Protein AF-A0AAW3KAL9-F1 (afdb_monomer_lite)

Secondary structure (DSSP, 8-state):
----PPPHHHHHHHHHHHHHHHHHHHHHHHHHHHHHHHSSTTS---HHHHHHHHHHHHHHHHHHHHHHHHHHH--TTHHHHHHHHHHHHHHHHHHHHHS--SS-SS-PPSSHHHHHHHHHHHHHHHHHHHHHHHHHH-HHHHHHHHHHHHTTS---

pLDDT: mean 82.27, std 11.15, range [38.03, 94.31]

Sequence (156 aa):
MSVVTRPFLIWVTIVVSALFALVAAFGFLRIIVQVPLWLGTDSGVSGVRVLAVVVIQVARILFLLAVTYAAFARPRWGRLVCSVFAVLIALAVFYAGIHPDPHPLFAIRPGAEAAGAAIGRLAMCVLFGIYAFKMLLGARVRTYFKTGESARLPRA

Foldseek 3Di:
DPPLPQPVLLVVQLVVLVVVLVVLVVVLVVLVVCVVVCPDPPNPHDPVVSVVVNVVSVVSNVLSVLQNCCSPLLDPCNLVSSLVVLVVVLVVLVVCLVVPDPDDPDDQDPDPRVVVVNVVSVVVSVVSVVSSVCSNDPPSNVVVSVVSVVVPDDDD

Radius of gyration: 20.0 Å; chains: 1; bounding box: 38×53×61 Å

Structure (mmCIF, N/CA/C/O backbone):
data_AF-A0AAW3KAL9-F1
#
_entry.id   AF-A0AAW3KAL9-F1
#
loop_
_atom_site.group_PDB
_atom_site.id
_atom_site.type_symbol
_atom_site.label_atom_id
_atom_site.label_alt_id
_atom_site.label_comp_id
_atom_site.label_asym_id
_atom_site.label_entity_id
_atom_site.label_seq_id
_atom_site.pdbx_PDB_ins_code
_atom_site.Cartn_x
_atom_site.Cartn_y
_atom_site.Cartn_z
_atom_site.occupancy
_atom_site.B_iso_or_equiv
_atom_site.auth_seq_id
_atom_site.auth_comp_id
_atom_site.auth_asym_id
_atom_site.auth_atom_id
_atom_site.pdbx_PDB_model_num
ATOM 1 N N . MET A 1 1 ? -3.304 2.560 33.741 1.00 40.22 1 MET A N 1
ATOM 2 C CA . MET A 1 1 ? -3.111 2.973 32.332 1.00 40.22 1 MET A CA 1
ATOM 3 C C . MET A 1 1 ? -3.509 1.809 31.441 1.00 40.22 1 MET A C 1
ATOM 5 O O . MET A 1 1 ? -2.780 0.829 31.393 1.00 40.22 1 MET A O 1
ATOM 9 N N . SER A 1 2 ? -4.684 1.846 30.807 1.00 38.03 2 SER A N 1
ATOM 10 C CA . SER A 1 2 ? -5.041 0.803 29.844 1.00 38.03 2 SER A CA 1
ATOM 11 C C . SER A 1 2 ? -4.129 0.953 28.629 1.00 38.03 2 SER A C 1
ATOM 13 O O . SER A 1 2 ? -4.140 1.971 27.936 1.00 38.03 2 SER A O 1
ATOM 15 N N . VAL A 1 3 ? -3.281 -0.045 28.394 1.00 47.06 3 VAL A N 1
ATOM 16 C CA . VAL A 1 3 ? -2.545 -0.166 27.138 1.00 47.06 3 VAL A CA 1
ATOM 17 C C . VAL A 1 3 ? -3.611 -0.300 26.059 1.00 47.06 3 VAL A C 1
ATOM 19 O O . VAL A 1 3 ? -4.215 -1.359 25.918 1.00 47.06 3 VAL A O 1
ATOM 22 N N . VAL A 1 4 ? -3.911 0.786 25.342 1.00 57.28 4 VAL A N 1
ATOM 23 C CA . VAL A 1 4 ? -4.801 0.734 24.179 1.00 57.28 4 VAL A CA 1
ATOM 24 C C . VAL A 1 4 ? -4.087 -0.119 23.140 1.00 57.28 4 VAL A C 1
ATOM 26 O O . VAL A 1 4 ? -3.243 0.366 22.381 1.00 57.28 4 VAL A O 1
ATOM 29 N N . THR A 1 5 ? -4.376 -1.416 23.174 1.00 72.44 5 THR A N 1
ATOM 30 C CA . THR A 1 5 ? -3.778 -2.426 22.316 1.00 72.44 5 THR A CA 1
ATOM 31 C C . THR A 1 5 ? -4.084 -2.032 20.879 1.00 72.44 5 THR A C 1
ATOM 33 O O . THR A 1 5 ? -5.241 -1.793 20.520 1.00 72.44 5 THR A O 1
ATOM 36 N N . ARG A 1 6 ? -3.043 -1.883 20.051 1.00 78.75 6 ARG A N 1
ATOM 37 C CA . ARG A 1 6 ? -3.231 -1.542 18.636 1.00 78.75 6 ARG A CA 1
ATOM 38 C C . ARG A 1 6 ? -4.107 -2.631 18.000 1.00 78.75 6 ARG A C 1
ATOM 40 O O . ARG A 1 6 ? -3.771 -3.808 18.145 1.00 78.75 6 ARG A O 1
ATOM 47 N N . PRO A 1 7 ? -5.208 -2.280 17.310 1.00 85.50 7 PRO A N 1
ATOM 48 C CA . PRO A 1 7 ? -6.016 -3.269 16.613 1.00 85.50 7 PRO A CA 1
ATOM 49 C C . PRO A 1 7 ? -5.140 -4.063 15.643 1.0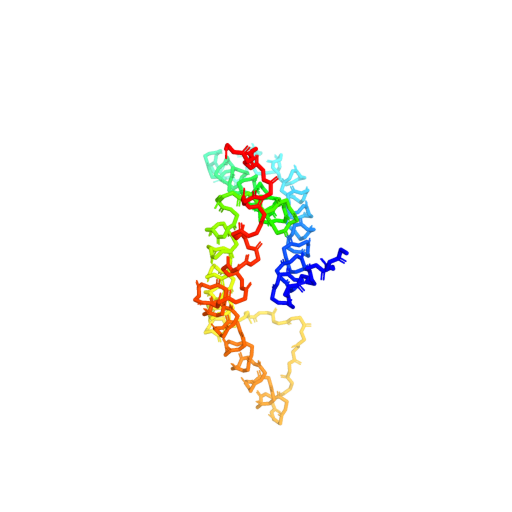0 85.50 7 PRO A C 1
ATOM 51 O O . PRO A 1 7 ? -4.290 -3.479 14.975 1.00 85.50 7 PRO A O 1
ATOM 54 N N . PHE A 1 8 ? -5.383 -5.368 15.518 1.00 87.00 8 PHE A N 1
ATOM 55 C CA . PHE A 1 8 ? -4.638 -6.243 14.604 1.00 87.00 8 PHE A CA 1
ATOM 56 C C . PHE A 1 8 ? -4.544 -5.674 13.173 1.00 87.00 8 PHE A C 1
ATOM 58 O O . PHE A 1 8 ? -3.479 -5.679 12.570 1.00 87.00 8 PHE A O 1
ATOM 65 N N . LEU A 1 9 ? -5.625 -5.068 12.673 1.00 87.19 9 LEU A N 1
ATOM 66 C CA . LEU A 1 9 ? -5.668 -4.371 11.378 1.00 87.19 9 LEU A CA 1
ATOM 67 C C . LEU A 1 9 ? -4.602 -3.275 11.222 1.00 87.19 9 LEU A C 1
ATOM 69 O O . LEU A 1 9 ? -4.040 -3.115 10.141 1.00 87.19 9 LEU A O 1
ATOM 73 N N . ILE A 1 10 ? -4.304 -2.529 12.286 1.00 88.62 10 ILE A N 1
ATOM 74 C CA . ILE A 1 10 ? -3.267 -1.490 12.265 1.00 88.62 10 ILE A CA 1
ATOM 75 C C . ILE A 1 10 ? -1.883 -2.128 12.167 1.00 88.62 10 ILE A C 1
ATOM 77 O O . ILE A 1 10 ? -1.060 -1.655 11.393 1.00 88.62 10 ILE A O 1
ATOM 81 N N . TRP A 1 11 ? -1.643 -3.232 12.880 1.00 88.75 11 TRP A N 1
ATOM 82 C CA . TRP A 1 11 ? -0.398 -3.993 12.749 1.00 88.75 11 TRP A CA 1
ATOM 83 C C . TRP A 1 11 ? -0.197 -4.532 11.336 1.00 88.75 11 TRP A C 1
ATOM 85 O O . TRP A 1 11 ? 0.871 -4.333 10.768 1.00 88.75 11 TRP A O 1
ATOM 95 N N . VAL A 1 12 ? -1.236 -5.126 10.742 1.00 89.19 12 VAL A N 1
ATOM 96 C CA . VAL A 1 12 ? -1.201 -5.566 9.338 1.00 89.19 12 VAL A CA 1
ATOM 97 C C . VAL A 1 12 ? -0.852 -4.392 8.424 1.00 89.19 12 VAL A C 1
ATOM 99 O O . VAL A 1 12 ? 0.026 -4.512 7.578 1.00 89.19 12 VAL A O 1
ATOM 102 N N . THR A 1 13 ? -1.475 -3.231 8.641 1.00 91.38 13 THR A N 1
ATOM 103 C CA . THR A 1 13 ? -1.218 -2.026 7.839 1.00 91.38 13 THR A CA 1
ATOM 104 C C . THR A 1 13 ? 0.242 -1.585 7.941 1.00 91.38 13 THR A C 1
ATOM 106 O O . THR A 1 13 ? 0.844 -1.305 6.915 1.00 91.38 13 THR A O 1
ATOM 109 N N . ILE A 1 14 ? 0.818 -1.574 9.150 1.00 89.00 14 ILE A N 1
ATOM 110 C CA . ILE A 1 14 ? 2.221 -1.204 9.398 1.00 89.00 14 ILE A CA 1
ATOM 111 C C . ILE A 1 14 ? 3.179 -2.171 8.703 1.00 89.00 14 ILE A C 1
ATOM 113 O O . ILE A 1 14 ? 4.113 -1.736 8.037 1.00 89.00 14 ILE A O 1
ATOM 117 N N . VAL A 1 15 ? 2.969 -3.479 8.865 1.00 90.81 15 VAL A N 1
ATOM 118 C CA . VAL A 1 15 ? 3.860 -4.490 8.281 1.00 90.81 15 VAL A CA 1
ATOM 119 C C . VAL A 1 15 ? 3.818 -4.404 6.759 1.00 90.81 15 VAL A C 1
ATOM 121 O O . VAL A 1 15 ? 4.861 -4.335 6.112 1.00 90.81 15 VAL A O 1
ATOM 124 N N . VAL A 1 16 ? 2.620 -4.341 6.178 1.00 90.56 16 VAL A N 1
ATOM 125 C CA . VAL A 1 16 ? 2.458 -4.289 4.724 1.00 90.56 16 VAL A CA 1
ATOM 126 C C . VAL A 1 16 ? 2.969 -2.962 4.152 1.00 90.56 16 VAL A C 1
ATOM 128 O O . VAL A 1 16 ? 3.647 -2.971 3.126 1.00 90.56 16 VAL A O 1
ATOM 131 N N . SER A 1 17 ? 2.726 -1.825 4.818 1.00 90.56 17 SER A N 1
ATOM 132 C CA . SER A 1 17 ? 3.260 -0.532 4.372 1.00 90.56 17 SER A CA 1
ATOM 133 C C . SER A 1 17 ? 4.785 -0.478 4.460 1.00 90.56 17 SER A C 1
ATOM 135 O O . SER A 1 17 ? 5.414 0.050 3.547 1.00 90.56 17 SER A O 1
ATOM 137 N N . ALA A 1 18 ? 5.388 -1.062 5.500 1.00 87.38 18 ALA A N 1
ATOM 138 C CA . ALA A 1 18 ? 6.839 -1.139 5.653 1.00 87.38 18 ALA A CA 1
ATOM 139 C C . ALA A 1 18 ? 7.486 -2.008 4.566 1.00 87.38 18 ALA A C 1
ATOM 141 O O . ALA A 1 18 ? 8.456 -1.584 3.937 1.00 87.38 18 ALA A O 1
ATOM 142 N N . LEU A 1 19 ? 6.919 -3.186 4.282 1.00 90.56 19 LEU A N 1
ATOM 143 C CA . LEU A 1 19 ? 7.390 -4.045 3.191 1.00 90.56 19 LEU A CA 1
ATOM 144 C C . LEU A 1 19 ? 7.289 -3.330 1.839 1.00 90.56 19 LEU A C 1
ATOM 146 O O . LEU A 1 19 ? 8.234 -3.345 1.054 1.00 90.56 19 LEU A O 1
ATOM 150 N N . PHE A 1 20 ? 6.180 -2.638 1.577 1.00 90.19 20 PHE A N 1
ATOM 151 C CA . PHE A 1 20 ? 6.028 -1.855 0.352 1.00 90.19 20 PHE A CA 1
ATOM 152 C C . PHE A 1 20 ? 6.973 -0.658 0.282 1.00 90.19 20 PHE A C 1
ATOM 154 O O . PHE A 1 20 ? 7.426 -0.327 -0.812 1.00 90.19 20 PHE A O 1
ATOM 161 N N . ALA A 1 21 ? 7.298 -0.023 1.410 1.00 86.38 21 ALA A N 1
ATOM 162 C CA . ALA A 1 21 ? 8.276 1.059 1.451 1.00 86.38 21 ALA A CA 1
ATOM 163 C C . ALA A 1 21 ? 9.678 0.550 1.094 1.00 86.38 21 ALA A C 1
ATOM 165 O O . ALA A 1 21 ? 10.363 1.187 0.298 1.00 86.38 21 ALA A O 1
ATOM 166 N N . LEU A 1 22 ? 10.069 -0.627 1.598 1.00 89.38 22 LEU A N 1
ATOM 167 C CA . LEU A 1 22 ? 11.327 -1.281 1.225 1.00 89.38 22 LEU A CA 1
ATOM 168 C C . LEU A 1 22 ? 11.372 -1.583 -0.276 1.00 89.38 22 LEU A C 1
ATOM 170 O O . LEU A 1 22 ? 12.319 -1.193 -0.956 1.00 89.38 22 LEU A O 1
ATOM 174 N N . VAL A 1 23 ? 10.322 -2.207 -0.818 1.00 89.62 23 VAL A N 1
ATOM 175 C CA . VAL A 1 23 ? 10.226 -2.493 -2.260 1.00 89.62 23 VAL A CA 1
ATOM 176 C C . VAL A 1 23 ? 10.293 -1.206 -3.089 1.00 89.62 23 VAL A C 1
ATOM 178 O O . VAL A 1 23 ? 10.988 -1.159 -4.103 1.00 89.62 23 VAL A O 1
ATOM 181 N N . ALA A 1 24 ? 9.611 -0.142 -2.658 1.00 87.06 24 ALA A N 1
ATOM 182 C CA . ALA A 1 24 ? 9.647 1.150 -3.335 1.00 87.06 24 ALA A CA 1
ATOM 183 C C . ALA A 1 24 ? 11.043 1.794 -3.288 1.00 87.06 24 ALA A C 1
ATOM 185 O O . ALA A 1 24 ? 11.478 2.343 -4.297 1.00 87.06 24 ALA A O 1
ATOM 186 N N . ALA A 1 25 ? 11.767 1.677 -2.171 1.00 85.81 25 ALA A N 1
ATOM 187 C CA . ALA A 1 25 ? 13.134 2.179 -2.038 1.00 85.81 25 ALA A CA 1
ATOM 188 C C . ALA A 1 25 ? 14.102 1.465 -2.996 1.00 85.81 25 ALA A C 1
ATOM 190 O O . ALA A 1 25 ? 14.852 2.126 -3.714 1.00 85.81 25 ALA A O 1
ATOM 191 N N . PHE A 1 26 ? 14.033 0.132 -3.090 1.00 88.69 26 PHE A N 1
ATOM 192 C CA . PHE A 1 26 ? 14.825 -0.623 -4.070 1.00 88.69 26 PHE A CA 1
ATOM 193 C C . PHE A 1 26 ? 14.451 -0.270 -5.514 1.00 88.69 26 PHE A C 1
ATOM 195 O O . PHE A 1 26 ? 15.328 -0.090 -6.359 1.00 88.69 26 PHE A O 1
ATOM 202 N N . GLY A 1 27 ? 13.154 -0.121 -5.801 1.00 85.00 27 GLY A N 1
ATOM 203 C CA . GLY A 1 27 ? 12.679 0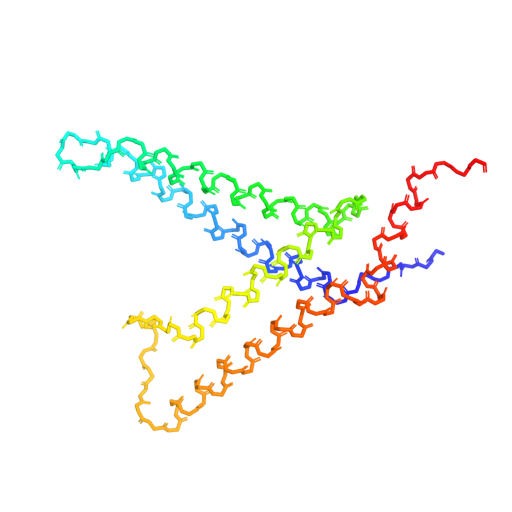.321 -7.111 1.00 85.00 27 GLY A CA 1
ATOM 204 C C . GLY A 1 27 ? 13.191 1.714 -7.483 1.00 85.00 27 GLY A C 1
ATOM 205 O O . GLY A 1 27 ? 13.586 1.940 -8.624 1.00 85.00 27 GLY A O 1
ATOM 206 N N . PHE A 1 28 ? 13.240 2.634 -6.521 1.00 86.38 28 PHE A N 1
ATOM 207 C CA . PHE A 1 28 ? 13.780 3.977 -6.715 1.00 86.38 28 PHE A CA 1
ATOM 208 C C . PHE A 1 28 ? 15.290 3.963 -6.970 1.00 86.38 28 PHE A C 1
ATOM 210 O O . PHE A 1 28 ? 15.754 4.622 -7.897 1.00 86.38 28 PHE A O 1
ATOM 217 N N . LEU A 1 29 ? 16.046 3.150 -6.228 1.00 88.19 29 LEU A N 1
ATOM 218 C CA . LEU A 1 29 ? 17.485 2.985 -6.443 1.00 88.19 29 LEU A CA 1
ATOM 219 C C . LEU A 1 29 ? 17.783 2.438 -7.847 1.00 88.19 29 LEU A C 1
ATOM 221 O O . LEU A 1 29 ? 18.663 2.950 -8.535 1.00 88.19 29 LEU A O 1
ATOM 225 N N . ARG A 1 30 ? 16.990 1.469 -8.323 1.00 86.12 30 ARG A N 1
ATOM 226 C CA . ARG A 1 30 ? 17.089 0.965 -9.701 1.00 86.12 30 ARG A CA 1
ATOM 227 C C . ARG A 1 30 ? 16.820 2.058 -10.736 1.00 86.12 30 ARG A C 1
ATOM 229 O O . ARG A 1 30 ? 17.530 2.122 -11.734 1.00 86.12 30 ARG A O 1
ATOM 236 N N . ILE A 1 31 ? 15.829 2.919 -10.500 1.00 85.44 31 ILE A N 1
ATOM 237 C CA . ILE A 1 31 ? 15.525 4.041 -11.398 1.00 85.44 31 ILE A CA 1
ATOM 238 C C . ILE A 1 31 ? 16.692 5.023 -11.438 1.00 85.44 31 ILE A C 1
ATOM 240 O O . ILE A 1 31 ? 17.110 5.377 -12.530 1.00 85.44 31 ILE A O 1
ATOM 244 N N . ILE A 1 32 ? 17.270 5.403 -10.294 1.00 85.00 32 ILE A N 1
ATOM 245 C CA . ILE A 1 32 ? 18.436 6.304 -10.252 1.00 85.00 32 ILE A CA 1
ATOM 246 C C . ILE A 1 32 ? 19.574 5.776 -11.132 1.00 85.00 32 ILE A C 1
ATOM 248 O O . ILE A 1 32 ? 20.146 6.532 -11.911 1.00 85.00 32 ILE A O 1
ATOM 252 N N . VAL A 1 33 ? 19.867 4.476 -11.048 1.00 86.62 33 VAL A N 1
ATOM 253 C CA . VAL A 1 33 ? 20.923 3.841 -11.853 1.00 86.62 33 VAL A CA 1
ATOM 254 C C . VAL A 1 33 ? 20.576 3.824 -13.350 1.00 86.62 33 VAL A C 1
ATOM 256 O O . VAL A 1 33 ? 21.469 3.900 -14.188 1.00 86.62 33 VAL A O 1
ATOM 259 N N . GLN A 1 34 ? 19.291 3.744 -13.706 1.00 83.12 34 GLN A N 1
ATOM 260 C CA . GLN A 1 34 ? 18.828 3.646 -15.096 1.00 83.12 34 GLN A CA 1
ATOM 261 C C . GLN A 1 34 ? 18.536 4.998 -15.767 1.00 83.12 34 GLN A C 1
ATOM 263 O O . GLN A 1 34 ? 18.569 5.080 -16.992 1.00 83.12 34 GLN A O 1
ATOM 268 N N . VAL A 1 35 ? 18.289 6.062 -15.000 1.00 83.06 35 VAL A N 1
ATOM 269 C CA . VAL A 1 35 ? 17.985 7.408 -15.519 1.00 83.06 35 VAL A CA 1
ATOM 270 C C . VAL A 1 35 ? 19.055 7.931 -16.492 1.00 83.06 35 VAL A C 1
ATOM 272 O O . VAL A 1 35 ? 18.663 8.412 -17.554 1.00 83.06 35 VAL A O 1
ATOM 275 N N . PRO A 1 36 ? 20.374 7.805 -16.229 1.00 79.62 36 PRO A N 1
ATOM 276 C CA . PRO A 1 36 ? 21.401 8.236 -17.181 1.00 79.62 36 PRO A CA 1
ATOM 277 C C . PRO A 1 36 ? 21.319 7.504 -18.526 1.00 79.62 36 PRO A C 1
ATOM 279 O O . PRO A 1 36 ? 21.517 8.113 -19.571 1.00 79.62 36 PRO A O 1
ATOM 282 N N . LEU A 1 37 ? 20.968 6.214 -18.508 1.00 80.00 37 LEU A N 1
ATOM 283 C CA . LEU A 1 37 ? 20.812 5.400 -19.717 1.00 80.00 37 LEU A CA 1
ATOM 284 C C . LEU A 1 37 ? 19.565 5.808 -20.517 1.00 80.00 37 LEU A C 1
ATOM 286 O O . LEU A 1 37 ? 19.579 5.763 -21.742 1.00 80.00 37 LEU A O 1
ATOM 290 N N . TRP A 1 38 ? 18.493 6.233 -19.841 1.00 77.69 38 TRP A N 1
ATOM 291 C CA . TRP A 1 38 ? 17.255 6.711 -20.476 1.00 77.69 38 TRP A CA 1
ATOM 292 C C . TRP A 1 38 ? 17.310 8.163 -20.948 1.00 77.69 38 TRP A C 1
ATOM 294 O O . TRP A 1 38 ? 16.452 8.581 -21.713 1.00 77.69 38 TRP A O 1
ATOM 304 N N . LEU A 1 39 ? 18.272 8.944 -20.462 1.00 79.12 39 LEU A N 1
ATOM 305 C CA . LEU A 1 39 ? 18.539 10.303 -20.939 1.00 79.12 39 LEU A CA 1
ATOM 306 C C . LEU A 1 39 ? 19.647 10.332 -22.000 1.00 79.12 39 LEU A C 1
ATOM 308 O O . LEU A 1 39 ? 19.938 11.394 -22.547 1.00 79.12 39 LEU A O 1
ATOM 312 N N . GLY A 1 40 ? 20.253 9.178 -22.300 1.00 78.25 40 GLY A N 1
ATOM 313 C CA . GLY A 1 40 ? 21.195 9.025 -23.401 1.00 78.25 40 GLY A CA 1
ATOM 314 C C . GLY A 1 40 ? 20.535 9.337 -24.744 1.00 78.25 40 GLY A C 1
ATOM 315 O O . GLY A 1 40 ? 19.353 9.041 -24.953 1.00 78.25 40 GLY A O 1
ATOM 316 N N . THR A 1 41 ? 21.314 9.910 -25.659 1.00 70.00 41 THR A N 1
ATOM 317 C CA . THR A 1 41 ? 20.873 10.367 -26.989 1.00 70.00 41 THR A CA 1
ATOM 318 C C . THR A 1 41 ? 20.239 9.266 -27.843 1.00 70.00 41 THR A C 1
ATOM 320 O O . THR A 1 41 ? 19.390 9.567 -28.676 1.00 70.00 41 THR A O 1
ATOM 323 N N . ASP A 1 42 ? 20.568 7.999 -27.576 1.00 72.50 42 ASP A N 1
ATOM 324 C CA . ASP A 1 42 ? 20.121 6.842 -28.367 1.00 72.50 42 ASP A CA 1
ATOM 325 C C . ASP A 1 42 ? 18.876 6.140 -27.794 1.00 72.50 42 ASP A C 1
ATOM 327 O O . ASP A 1 42 ? 18.371 5.175 -28.363 1.00 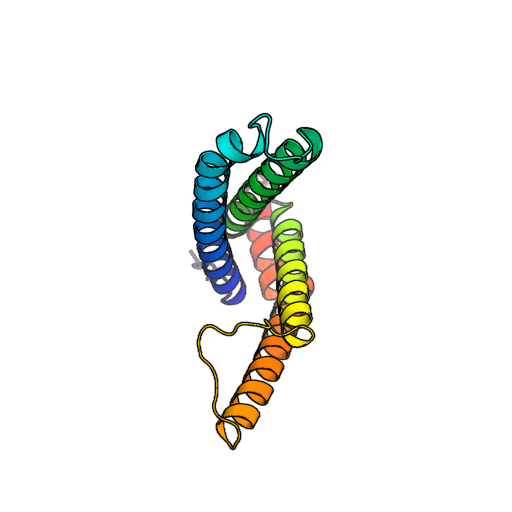72.50 42 ASP A O 1
ATOM 331 N N . SER A 1 43 ? 18.367 6.592 -26.646 1.00 70.31 43 SER A N 1
ATOM 332 C CA . SER A 1 43 ? 17.334 5.869 -25.892 1.00 70.31 43 SER A CA 1
ATOM 333 C C . SER A 1 43 ? 15.912 6.025 -26.450 1.00 70.31 43 SER A C 1
ATOM 335 O O . SER A 1 43 ? 15.042 5.206 -26.150 1.00 70.31 43 SER A O 1
ATOM 337 N N . GLY A 1 44 ? 15.638 7.086 -27.219 1.00 74.44 44 GLY A N 1
ATOM 338 C CA . GLY A 1 44 ? 14.295 7.408 -27.723 1.00 74.44 44 GLY A CA 1
ATOM 339 C C . GLY A 1 44 ? 13.249 7.700 -26.632 1.00 74.44 44 GLY A C 1
ATOM 340 O O . GLY A 1 44 ? 12.063 7.850 -26.935 1.00 74.44 44 GLY A O 1
ATOM 341 N N . VAL A 1 45 ? 13.649 7.779 -25.356 1.00 78.88 45 VAL A N 1
ATOM 342 C CA . VAL A 1 45 ? 12.745 8.030 -24.228 1.00 78.88 45 VAL A CA 1
ATOM 343 C C . VAL A 1 45 ? 12.632 9.532 -23.994 1.00 78.88 45 VAL A C 1
ATOM 345 O O . VAL A 1 45 ? 13.625 10.229 -23.808 1.00 78.88 45 VAL A O 1
ATOM 348 N N . SER A 1 46 ? 11.404 10.057 -23.964 1.00 83.25 46 SER A N 1
ATOM 349 C CA . SER A 1 46 ? 11.204 11.479 -23.683 1.00 83.25 46 SER A CA 1
ATOM 350 C C . SER A 1 46 ? 11.585 11.817 -22.236 1.00 83.25 46 SER A C 1
ATOM 352 O O . SER A 1 46 ? 11.174 11.135 -21.292 1.00 83.25 46 SER A O 1
ATOM 354 N N . GLY A 1 47 ? 12.306 12.924 -22.037 1.00 82.12 47 GLY A N 1
ATOM 355 C CA . GLY A 1 47 ? 12.662 13.407 -20.695 1.00 82.12 47 GLY A CA 1
ATOM 356 C C . GLY A 1 47 ? 11.441 13.641 -19.792 1.00 82.12 47 GLY A C 1
ATOM 357 O O . GLY A 1 47 ? 11.501 13.403 -18.588 1.00 82.12 47 GLY A O 1
ATOM 358 N N . VAL A 1 48 ? 10.289 13.996 -20.377 1.00 85.00 48 VAL A N 1
ATOM 359 C CA . VAL A 1 48 ? 9.004 14.128 -19.666 1.00 85.00 48 VAL A CA 1
ATOM 360 C C . VAL A 1 48 ? 8.552 12.796 -19.058 1.00 85.00 48 VAL A C 1
ATOM 362 O O . VAL A 1 48 ? 8.072 12.765 -17.926 1.00 85.00 48 VAL A O 1
ATOM 365 N N . ARG A 1 49 ? 8.741 11.677 -19.770 1.00 85.94 49 ARG A N 1
ATOM 366 C CA . ARG A 1 49 ? 8.406 10.339 -19.264 1.00 85.94 49 ARG A CA 1
ATOM 367 C C . ARG A 1 49 ? 9.320 9.941 -18.110 1.00 85.94 49 ARG A C 1
ATOM 369 O O . ARG A 1 49 ? 8.834 9.397 -17.121 1.00 85.94 49 ARG A O 1
ATOM 376 N N . VAL A 1 50 ? 10.615 10.242 -18.212 1.00 85.00 50 VAL A N 1
ATOM 377 C CA . VAL A 1 50 ? 11.584 9.997 -17.132 1.00 85.00 50 VAL A CA 1
ATOM 378 C C . VAL A 1 50 ? 11.201 10.796 -15.884 1.00 85.00 50 VAL A C 1
ATOM 380 O O . VAL A 1 50 ? 11.095 10.222 -14.800 1.00 85.00 50 VAL A O 1
ATOM 383 N N . LEU A 1 51 ? 10.897 12.089 -16.041 1.00 86.75 51 LEU A N 1
ATOM 384 C CA . LEU A 1 51 ? 10.439 12.944 -14.946 1.00 86.75 51 LEU A CA 1
ATOM 385 C C . LEU A 1 51 ? 9.162 12.398 -14.295 1.00 86.75 51 LEU A C 1
ATOM 387 O O . LEU A 1 51 ? 9.098 12.292 -13.072 1.00 86.75 51 LEU A O 1
ATOM 391 N N . ALA A 1 52 ? 8.170 11.998 -15.095 1.00 87.88 52 ALA A N 1
ATOM 392 C CA . ALA A 1 52 ? 6.925 11.432 -14.585 1.00 87.88 52 ALA A CA 1
ATOM 393 C C . ALA A 1 52 ? 7.168 10.164 -13.750 1.00 87.88 52 ALA A C 1
ATOM 395 O O . ALA A 1 52 ? 6.617 10.037 -12.657 1.00 87.88 52 ALA A O 1
ATOM 396 N N . VAL A 1 53 ? 8.032 9.252 -14.212 1.00 87.31 53 VAL A N 1
ATOM 397 C CA . VAL A 1 53 ? 8.389 8.032 -13.465 1.00 87.31 53 VAL A CA 1
ATOM 398 C C . VAL A 1 53 ? 9.034 8.375 -12.121 1.00 87.31 53 VAL A C 1
ATOM 400 O O . VAL A 1 53 ? 8.653 7.806 -11.097 1.00 87.31 53 VAL A O 1
ATOM 403 N N . VAL A 1 54 ? 9.975 9.322 -12.102 1.00 87.94 54 VAL A N 1
ATOM 404 C CA . VAL A 1 54 ? 10.650 9.755 -10.869 1.00 87.94 54 VAL A CA 1
ATOM 405 C C . VAL A 1 54 ? 9.651 10.379 -9.893 1.00 87.94 54 VAL A C 1
ATOM 407 O O . VAL A 1 54 ? 9.600 9.975 -8.732 1.0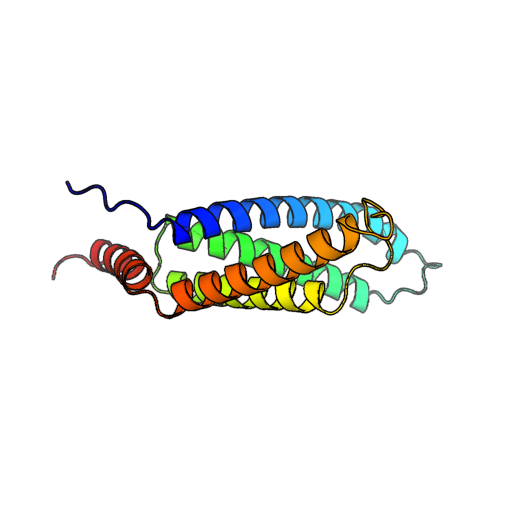0 87.94 54 VAL A O 1
ATOM 410 N N . VAL A 1 55 ? 8.811 11.306 -10.361 1.00 90.19 55 VAL A N 1
ATOM 411 C CA . VAL A 1 55 ? 7.806 11.990 -9.531 1.00 90.19 55 VAL A CA 1
ATOM 412 C C . VAL A 1 55 ? 6.812 10.997 -8.929 1.00 90.19 55 VAL A C 1
ATOM 414 O O . VAL A 1 55 ? 6.548 11.051 -7.728 1.00 90.19 55 VAL A O 1
ATOM 417 N N . ILE A 1 56 ? 6.301 10.051 -9.725 1.00 89.81 56 ILE A N 1
ATOM 418 C CA . ILE A 1 56 ? 5.373 9.015 -9.247 1.00 89.81 56 ILE A CA 1
ATOM 419 C C . ILE A 1 56 ? 6.028 8.163 -8.154 1.00 89.81 56 ILE A C 1
ATOM 421 O O . ILE A 1 56 ? 5.393 7.849 -7.146 1.00 89.81 56 ILE A O 1
ATOM 425 N N . GLN A 1 57 ? 7.302 7.808 -8.316 1.00 87.44 57 GLN A N 1
ATOM 426 C CA . GLN A 1 57 ? 8.004 6.965 -7.349 1.00 87.44 57 GLN A CA 1
ATOM 427 C C . GLN A 1 57 ? 8.301 7.697 -6.044 1.00 87.44 57 GLN A C 1
ATOM 429 O O . GLN A 1 57 ? 8.099 7.128 -4.970 1.00 87.44 57 GLN A O 1
ATOM 434 N N . VAL A 1 58 ? 8.679 8.974 -6.113 1.00 89.75 58 VAL A N 1
ATOM 435 C CA . VAL A 1 58 ? 8.819 9.822 -4.922 1.00 89.75 58 VAL A CA 1
ATOM 436 C C . VAL A 1 58 ? 7.475 9.960 -4.205 1.00 89.75 58 VAL A C 1
ATOM 438 O O . VAL A 1 58 ? 7.395 9.718 -3.000 1.00 89.75 58 VAL A O 1
ATOM 441 N N . ALA A 1 59 ? 6.396 10.260 -4.936 1.00 91.94 59 ALA A N 1
ATOM 442 C CA . ALA A 1 59 ? 5.054 10.371 -4.368 1.00 91.94 59 ALA A CA 1
ATOM 443 C C . ALA A 1 59 ? 4.609 9.068 -3.680 1.00 91.94 59 ALA A C 1
ATOM 445 O O . ALA A 1 59 ? 4.053 9.103 -2.581 1.00 91.94 59 ALA A O 1
ATOM 446 N N . ARG A 1 60 ? 4.910 7.909 -4.278 1.00 90.25 60 ARG A N 1
ATOM 447 C CA . ARG A 1 60 ? 4.624 6.591 -3.697 1.00 90.25 60 ARG A CA 1
ATOM 448 C C . ARG A 1 60 ? 5.366 6.365 -2.380 1.00 90.25 60 ARG A C 1
ATOM 450 O O . ARG A 1 60 ? 4.755 5.895 -1.421 1.00 90.25 60 ARG A O 1
ATOM 457 N N . ILE A 1 61 ? 6.656 6.697 -2.314 1.00 90.19 61 ILE A N 1
ATOM 458 C CA . ILE A 1 61 ? 7.453 6.569 -1.085 1.00 90.19 61 ILE A CA 1
ATOM 459 C C . ILE A 1 61 ? 6.883 7.476 0.009 1.00 90.19 61 ILE A C 1
ATOM 461 O O . ILE A 1 61 ? 6.624 7.008 1.118 1.00 90.19 61 ILE A O 1
ATOM 465 N N . LEU A 1 62 ? 6.617 8.745 -0.311 1.00 91.94 62 LEU A N 1
ATOM 466 C CA . LEU A 1 62 ? 6.033 9.701 0.633 1.00 91.94 62 LEU A CA 1
ATOM 467 C C . LEU A 1 62 ? 4.670 9.231 1.149 1.00 91.94 62 LEU A C 1
ATOM 469 O O . LEU A 1 62 ? 4.402 9.319 2.346 1.00 91.94 62 LEU A O 1
ATOM 473 N N . PHE A 1 63 ? 3.832 8.671 0.276 1.00 93.44 63 PHE A N 1
ATOM 474 C CA . PHE A 1 63 ? 2.548 8.099 0.667 1.00 93.44 63 PHE A CA 1
ATOM 475 C C . PHE A 1 63 ? 2.711 6.927 1.646 1.00 93.44 63 PHE A C 1
ATOM 477 O O . PHE A 1 63 ? 2.044 6.891 2.678 1.00 93.44 63 PHE A O 1
ATOM 484 N N . LEU A 1 64 ? 3.630 5.994 1.383 1.00 92.19 64 LEU A N 1
ATOM 485 C CA . LEU A 1 64 ? 3.888 4.852 2.270 1.00 92.19 64 LEU A CA 1
ATOM 486 C C . LEU A 1 64 ? 4.456 5.283 3.631 1.00 92.19 64 LEU A C 1
ATOM 488 O O . LEU A 1 64 ? 4.074 4.733 4.671 1.00 92.19 64 LEU A O 1
ATOM 492 N N . LEU A 1 65 ? 5.317 6.303 3.645 1.00 90.81 65 LEU A N 1
ATOM 493 C CA . LEU A 1 65 ? 5.803 6.925 4.876 1.00 90.81 65 LEU A CA 1
ATOM 494 C C . LEU A 1 65 ? 4.662 7.598 5.644 1.00 90.81 65 LEU A C 1
ATOM 496 O O . LEU A 1 65 ? 4.547 7.398 6.851 1.00 90.81 65 LEU A O 1
ATOM 500 N N . ALA A 1 66 ? 3.776 8.322 4.956 1.00 91.94 66 ALA A N 1
ATOM 501 C CA . ALA A 1 66 ? 2.610 8.956 5.564 1.00 91.94 66 ALA A CA 1
ATOM 502 C C . ALA A 1 66 ? 1.643 7.928 6.172 1.00 91.94 66 ALA A C 1
ATOM 504 O O . ALA A 1 66 ? 1.144 8.152 7.272 1.00 91.94 66 ALA A O 1
ATOM 505 N N . VAL A 1 67 ? 1.416 6.785 5.513 1.00 93.00 67 VAL A N 1
ATOM 506 C CA . VAL A 1 67 ? 0.606 5.669 6.042 1.00 93.00 67 VAL A CA 1
ATOM 507 C C . VAL A 1 67 ? 1.237 5.088 7.304 1.00 93.00 67 VAL A C 1
ATOM 509 O O . VAL A 1 67 ? 0.557 4.910 8.316 1.00 93.00 67 VAL A O 1
ATOM 512 N N . THR A 1 68 ? 2.543 4.824 7.265 1.00 90.75 68 THR A N 1
ATOM 513 C CA . THR A 1 68 ? 3.275 4.252 8.401 1.00 90.75 68 THR A CA 1
ATOM 514 C C . THR A 1 68 ? 3.269 5.227 9.581 1.00 90.75 68 THR A C 1
ATOM 516 O O . THR A 1 68 ? 2.894 4.860 10.695 1.00 90.75 68 THR A O 1
ATOM 519 N N . TYR A 1 69 ? 3.572 6.503 9.331 1.00 90.00 69 TYR A N 1
ATOM 520 C CA . TYR A 1 69 ? 3.476 7.572 10.322 1.00 90.00 69 TYR A CA 1
ATOM 521 C C . TYR A 1 69 ? 2.061 7.688 10.896 1.00 90.00 69 TYR A C 1
ATOM 523 O O . TYR A 1 69 ? 1.890 7.729 12.114 1.00 90.00 69 TYR A O 1
ATOM 531 N N . ALA A 1 70 ? 1.036 7.688 10.042 1.00 89.25 70 ALA A N 1
ATOM 532 C CA . ALA A 1 70 ? -0.356 7.769 10.460 1.00 89.25 70 ALA A CA 1
ATOM 533 C C . ALA A 1 70 ? -0.739 6.621 11.401 1.00 89.25 70 ALA A C 1
ATOM 535 O O . ALA A 1 70 ? -1.379 6.858 12.429 1.00 89.25 70 ALA A O 1
ATOM 536 N N . ALA A 1 71 ? -0.305 5.400 11.087 1.00 87.50 71 ALA A N 1
ATOM 537 C CA . ALA A 1 71 ? -0.568 4.217 11.894 1.00 87.50 71 ALA A CA 1
ATOM 538 C C . ALA A 1 71 ? 0.066 4.291 13.297 1.00 87.50 71 ALA A C 1
ATOM 540 O O . ALA A 1 71 ? -0.519 3.782 14.255 1.00 87.50 71 ALA A O 1
ATOM 541 N N . PHE A 1 72 ? 1.219 4.953 13.449 1.00 86.75 72 PHE A N 1
ATOM 542 C CA . PHE A 1 72 ? 1.885 5.124 14.746 1.00 86.75 72 PHE A CA 1
ATOM 543 C C . PHE A 1 72 ? 1.422 6.363 15.513 1.00 86.75 72 PHE A C 1
ATOM 545 O O . PHE A 1 72 ? 1.048 6.257 16.683 1.00 86.75 72 PHE A O 1
ATOM 552 N N . ALA A 1 73 ? 1.452 7.525 14.864 1.00 85.25 73 ALA A N 1
ATOM 553 C CA . ALA A 1 73 ? 1.219 8.818 15.492 1.00 85.25 73 ALA A CA 1
ATOM 554 C C . ALA A 1 73 ? -0.273 9.117 15.691 1.00 85.25 73 ALA A C 1
ATOM 556 O O . ALA A 1 73 ? -0.621 9.913 16.559 1.00 85.25 73 ALA A O 1
ATOM 557 N N . ARG A 1 74 ? -1.170 8.479 14.928 1.00 87.06 74 ARG A N 1
ATOM 558 C CA . ARG A 1 74 ? -2.628 8.697 14.987 1.00 87.06 74 ARG A CA 1
ATOM 559 C C . ARG A 1 74 ? -3.049 10.166 14.750 1.00 87.06 74 ARG A C 1
ATOM 561 O O . ARG A 1 74 ? -3.781 10.724 15.566 1.00 87.06 74 ARG A O 1
ATOM 568 N N . PRO A 1 75 ? -2.582 10.835 13.678 1.00 86.50 75 PRO A N 1
ATOM 569 C CA . PRO A 1 75 ? -3.054 12.176 13.339 1.00 86.50 75 PRO A CA 1
ATOM 570 C C . PRO A 1 75 ? -4.530 12.147 12.900 1.00 86.50 75 PRO A C 1
ATOM 572 O O . PRO A 1 75 ? -5.038 11.098 12.499 1.00 86.50 75 PRO A O 1
ATOM 575 N N . ARG A 1 76 ? -5.203 13.308 12.900 1.00 83.00 76 ARG A N 1
ATOM 576 C CA . ARG A 1 76 ? -6.621 13.449 12.492 1.00 83.00 76 ARG A CA 1
ATOM 577 C C . ARG A 1 76 ? -6.905 12.871 11.102 1.00 83.00 76 ARG A C 1
ATOM 579 O O . ARG A 1 76 ? -7.888 12.169 10.888 1.00 83.00 76 ARG A O 1
ATOM 586 N N . TRP A 1 77 ? -5.989 13.113 10.168 1.00 88.00 77 TRP A N 1
ATOM 587 C CA . TRP A 1 77 ? -6.052 12.615 8.793 1.00 88.00 77 TRP A CA 1
ATOM 588 C C . TRP A 1 77 ? -5.587 11.157 8.644 1.00 88.00 77 TRP A C 1
ATOM 590 O O . TRP A 1 77 ? -5.725 10.569 7.572 1.00 88.00 77 TRP A O 1
ATOM 600 N N . GLY A 1 78 ? -5.059 10.543 9.706 1.00 87.88 78 GLY A N 1
ATOM 601 C CA . GLY A 1 78 ? -4.433 9.225 9.642 1.00 87.88 78 GLY A CA 1
ATOM 602 C C . GLY A 1 78 ? -5.405 8.121 9.241 1.00 87.88 78 GLY A C 1
ATOM 603 O O . GLY A 1 78 ? -5.064 7.259 8.436 1.00 87.88 78 GLY A O 1
ATOM 604 N N . ARG A 1 79 ? -6.658 8.201 9.707 1.00 89.06 79 ARG A N 1
ATOM 605 C CA . ARG A 1 79 ? -7.704 7.261 9.285 1.00 89.06 79 ARG A CA 1
ATOM 606 C C . ARG A 1 79 ? -7.951 7.331 7.781 1.00 89.06 79 ARG A C 1
ATOM 608 O O . ARG A 1 79 ? -8.107 6.286 7.157 1.00 89.06 79 ARG A O 1
ATOM 615 N N . LEU A 1 80 ? -8.000 8.535 7.212 1.00 91.56 80 LEU A N 1
ATOM 616 C CA . LEU A 1 80 ? -8.262 8.726 5.789 1.00 91.56 80 LEU A CA 1
ATOM 617 C C . LEU A 1 80 ? -7.117 8.143 4.958 1.00 91.56 80 LEU A C 1
ATOM 619 O O . LEU A 1 80 ? -7.365 7.309 4.095 1.00 91.56 80 LEU A O 1
ATOM 623 N N . VAL A 1 81 ? -5.870 8.474 5.298 1.00 93.00 81 VAL A N 1
ATOM 624 C CA . VAL A 1 81 ? -4.684 7.969 4.590 1.00 93.00 81 VAL A CA 1
ATOM 625 C C . VAL A 1 81 ? -4.570 6.444 4.671 1.00 93.00 81 VAL A C 1
ATOM 627 O O . VAL A 1 81 ? -4.388 5.789 3.646 1.00 93.00 81 VAL A O 1
ATOM 630 N N . CYS A 1 82 ? -4.765 5.845 5.849 1.00 92.44 82 CYS A N 1
ATOM 631 C CA . CYS A 1 82 ? -4.740 4.388 5.968 1.00 92.44 82 CYS A CA 1
ATOM 632 C C . CYS A 1 82 ? -5.935 3.707 5.268 1.00 92.44 82 CYS A C 1
ATOM 634 O O . CYS A 1 82 ? -5.803 2.574 4.811 1.00 92.44 82 CYS A O 1
ATOM 636 N N . SER A 1 83 ? -7.090 4.375 5.162 1.00 92.12 83 SER A N 1
ATOM 637 C CA . SER A 1 83 ? -8.242 3.853 4.409 1.00 92.12 83 SER A CA 1
ATOM 638 C C . SER A 1 83 ? -7.981 3.878 2.905 1.00 92.12 83 SER A C 1
ATOM 640 O O . SER A 1 83 ? -8.232 2.884 2.233 1.00 92.12 83 SER A O 1
ATOM 642 N N . VAL A 1 84 ? -7.420 4.976 2.386 1.00 94.31 84 VAL A N 1
ATOM 643 C CA . VAL A 1 84 ? -7.001 5.083 0.980 1.00 94.31 84 VAL A CA 1
ATOM 644 C C . VAL A 1 84 ? -5.982 3.995 0.654 1.00 94.31 84 VAL A C 1
ATOM 646 O O . VAL A 1 84 ? -6.144 3.285 -0.332 1.00 94.31 84 VAL A O 1
ATOM 649 N N . PHE A 1 85 ? -4.983 3.794 1.518 1.00 93.75 85 PHE A N 1
ATOM 650 C CA . PHE A 1 85 ? -4.019 2.705 1.365 1.00 93.75 85 PHE A CA 1
ATOM 651 C C . PHE A 1 85 ? -4.700 1.334 1.300 1.00 93.75 85 PHE A C 1
ATOM 653 O O . PHE A 1 85 ? -4.399 0.545 0.406 1.00 93.75 85 PHE A O 1
ATOM 660 N N . ALA A 1 86 ? -5.650 1.068 2.201 1.00 92.56 86 ALA A N 1
ATOM 661 C CA . ALA A 1 86 ? -6.358 -0.205 2.240 1.00 92.56 86 ALA A CA 1
ATOM 662 C C . ALA A 1 86 ? -7.208 -0.465 0.986 1.00 92.56 86 ALA A C 1
ATOM 664 O O . ALA A 1 86 ? -7.279 -1.597 0.513 1.00 92.56 86 ALA A O 1
ATOM 665 N N . VAL A 1 87 ? -7.813 0.578 0.416 1.00 93.94 87 VAL A N 1
ATOM 666 C CA . VAL A 1 87 ? -8.546 0.478 -0.853 1.00 93.94 87 VAL A CA 1
ATOM 667 C C . VAL A 1 87 ? -7.589 0.243 -2.018 1.00 93.94 87 VAL A C 1
ATOM 669 O O . VAL A 1 87 ? -7.809 -0.675 -2.801 1.00 93.94 87 VAL A O 1
ATOM 672 N N . LEU A 1 88 ? -6.505 1.019 -2.118 1.00 93.06 88 LEU A N 1
ATOM 673 C CA . LEU A 1 88 ? -5.529 0.886 -3.203 1.00 93.06 88 LEU A CA 1
ATOM 674 C C . LEU A 1 88 ? -4.889 -0.503 -3.233 1.00 93.06 88 LEU A C 1
ATOM 676 O O . LEU A 1 88 ? -4.750 -1.086 -4.304 1.00 93.06 88 LEU A O 1
ATOM 680 N N . ILE A 1 89 ? -4.530 -1.054 -2.072 1.00 90.94 89 ILE A N 1
ATOM 681 C CA . ILE A 1 89 ? -3.936 -2.390 -2.016 1.00 90.94 89 ILE A CA 1
ATOM 682 C C . ILE A 1 89 ? -4.953 -3.482 -2.346 1.00 90.94 89 ILE A C 1
ATOM 684 O O . ILE A 1 89 ? -4.609 -4.424 -3.052 1.00 90.94 89 ILE A O 1
ATOM 688 N N . ALA A 1 90 ? -6.210 -3.341 -1.910 1.00 91.44 90 ALA A N 1
ATOM 689 C CA . ALA A 1 90 ? -7.260 -4.275 -2.296 1.00 91.44 90 ALA A CA 1
ATOM 690 C C . ALA A 1 90 ? -7.479 -4.251 -3.813 1.00 91.44 90 ALA A C 1
ATOM 692 O O . ALA A 1 90 ? -7.467 -5.306 -4.438 1.00 91.44 90 ALA A O 1
ATOM 693 N N . LEU A 1 91 ? -7.583 -3.063 -4.417 1.00 92.19 91 LEU A N 1
ATOM 694 C CA . LEU A 1 91 ? -7.694 -2.909 -5.869 1.00 92.19 91 LEU A CA 1
ATOM 695 C C . LEU A 1 91 ? -6.490 -3.507 -6.605 1.00 92.19 91 LEU A C 1
ATOM 697 O O . LEU A 1 91 ? -6.682 -4.198 -7.599 1.00 92.19 91 LEU A O 1
ATOM 701 N N . ALA A 1 92 ? -5.269 -3.300 -6.106 1.00 87.88 92 ALA A N 1
ATOM 702 C CA . ALA A 1 92 ? -4.066 -3.883 -6.697 1.00 87.88 92 ALA A CA 1
ATOM 703 C C . ALA A 1 92 ? -4.083 -5.420 -6.649 1.00 87.88 92 ALA A C 1
ATOM 705 O O . ALA A 1 92 ? -3.749 -6.067 -7.639 1.00 87.88 92 ALA A O 1
ATOM 706 N N . VAL A 1 93 ? -4.515 -6.010 -5.528 1.00 88.06 93 VAL A N 1
ATOM 707 C CA . VAL A 1 93 ? -4.653 -7.469 -5.383 1.00 88.06 93 VAL A CA 1
ATOM 708 C C . VAL A 1 93 ? -5.754 -8.014 -6.294 1.00 88.06 93 VAL A C 1
ATOM 710 O O . VAL A 1 93 ? -5.534 -9.021 -6.960 1.00 88.06 93 VAL A O 1
ATOM 713 N N . PHE A 1 94 ? -6.904 -7.339 -6.387 1.00 89.06 94 PHE A N 1
ATOM 714 C CA . PHE A 1 94 ? -7.971 -7.713 -7.323 1.00 89.06 94 PHE A CA 1
ATOM 715 C C . PHE A 1 94 ? -7.497 -7.646 -8.774 1.00 89.06 94 PHE A C 1
ATOM 717 O O . PHE A 1 94 ? -7.715 -8.585 -9.537 1.00 89.06 94 PHE A O 1
ATOM 724 N N . TYR A 1 95 ? -6.804 -6.570 -9.147 1.00 87.69 95 TYR A N 1
ATOM 725 C CA . TYR A 1 95 ? -6.255 -6.412 -10.487 1.00 87.69 95 TYR A CA 1
ATOM 726 C C . TYR A 1 95 ? -5.259 -7.529 -10.821 1.00 87.69 95 TYR A C 1
ATOM 728 O O . TYR A 1 95 ? -5.391 -8.154 -11.870 1.00 87.69 95 TYR A O 1
ATOM 736 N N . ALA A 1 96 ? -4.329 -7.837 -9.911 1.00 83.38 96 ALA A N 1
ATOM 737 C CA . ALA A 1 96 ? -3.366 -8.929 -10.070 1.00 83.38 96 ALA A CA 1
ATOM 738 C C . ALA A 1 96 ? -4.032 -10.318 -10.098 1.00 83.38 96 ALA A C 1
ATOM 740 O O . ALA A 1 96 ? -3.524 -11.244 -10.727 1.00 83.38 96 ALA A O 1
ATOM 741 N N . GLY A 1 97 ? -5.178 -10.477 -9.431 1.00 81.69 97 GLY A N 1
ATOM 742 C CA . GLY A 1 97 ? -5.983 -11.695 -9.493 1.00 81.69 97 GLY A CA 1
ATOM 743 C C . GLY A 1 97 ? -6.620 -11.925 -10.866 1.00 81.69 97 GLY A C 1
ATOM 744 O O . GLY A 1 97 ? -6.684 -13.068 -11.315 1.00 81.69 97 GLY A O 1
ATOM 745 N N . ILE A 1 98 ? -7.059 -10.850 -11.532 1.00 83.81 98 ILE A N 1
ATOM 746 C CA . ILE A 1 98 ? -7.699 -10.893 -12.859 1.00 83.81 98 ILE A CA 1
ATOM 747 C C . ILE A 1 98 ? -6.651 -10.934 -13.980 1.00 83.81 98 ILE A C 1
ATOM 749 O O . ILE A 1 98 ? -6.853 -11.617 -14.980 1.00 83.81 98 ILE A O 1
ATOM 753 N N . HIS A 1 99 ? -5.522 -10.247 -13.799 1.00 81.56 99 HIS A N 1
ATOM 754 C CA . HIS A 1 99 ? -4.412 -10.182 -14.750 1.00 81.56 99 HIS A CA 1
ATOM 755 C C . HIS A 1 99 ? -3.172 -10.849 -14.143 1.00 81.56 99 HIS A C 1
ATOM 757 O O . HIS A 1 99 ? -2.261 -10.152 -13.687 1.00 81.56 99 HIS A O 1
ATOM 763 N N . PRO A 1 100 ? -3.141 -12.193 -14.074 1.00 71.19 100 PRO A N 1
ATOM 764 C CA . PRO A 1 100 ? -1.988 -12.899 -13.546 1.00 71.19 100 PRO A CA 1
ATOM 765 C C . PRO A 1 100 ? -0.756 -12.653 -14.419 1.00 71.19 100 PRO A C 1
ATOM 767 O O . PRO A 1 100 ? -0.856 -12.600 -15.644 1.00 71.19 100 PRO A O 1
ATOM 770 N N . ASP A 1 101 ? 0.403 -12.529 -13.770 1.00 68.12 101 ASP A N 1
ATOM 771 C CA . ASP A 1 101 ? 1.671 -12.272 -14.451 1.00 68.12 101 ASP A CA 1
ATOM 772 C C . ASP A 1 101 ? 1.937 -13.318 -15.550 1.00 68.12 101 ASP A C 1
ATOM 774 O O . ASP A 1 101 ? 1.844 -14.523 -15.279 1.00 68.12 101 ASP A O 1
ATOM 778 N N . PRO A 1 102 ? 2.319 -12.893 -16.769 1.00 66.19 102 PRO A N 1
ATOM 779 C CA . PRO A 1 102 ? 2.633 -13.807 -17.867 1.00 66.19 102 PRO A CA 1
ATOM 780 C C . PRO A 1 102 ? 3.914 -14.619 -17.614 1.00 66.19 102 PRO A C 1
ATOM 782 O O . PRO A 1 102 ? 4.121 -15.660 -18.236 1.00 66.19 102 PRO A O 1
ATOM 785 N N . HIS A 1 103 ? 4.764 -14.174 -16.683 1.00 72.00 103 HIS A N 1
ATOM 786 C CA . HIS A 1 103 ? 6.015 -14.833 -16.310 1.00 72.00 103 HIS A CA 1
ATOM 787 C C . HIS A 1 103 ? 6.069 -15.070 -14.793 1.00 72.00 103 HIS A C 1
ATOM 789 O O . HIS A 1 103 ? 6.709 -14.306 -14.068 1.00 72.00 103 HIS A O 1
ATOM 795 N N . PRO A 1 104 ? 5.379 -16.103 -14.278 1.00 65.31 104 PRO A N 1
ATOM 796 C CA . PRO A 1 104 ? 5.388 -16.392 -12.852 1.00 65.31 104 PRO A CA 1
ATOM 797 C C . PRO A 1 104 ? 6.784 -16.833 -12.395 1.00 65.31 104 PRO A C 1
ATOM 799 O O . PRO A 1 104 ? 7.440 -17.640 -13.049 1.00 65.31 104 PRO A O 1
ATOM 802 N N . LEU A 1 105 ? 7.205 -16.359 -11.219 1.00 65.00 105 LEU A N 1
ATOM 803 C CA . LEU A 1 105 ? 8.455 -16.776 -10.563 1.00 65.00 105 LEU A CA 1
ATOM 804 C C . LEU A 1 105 ? 8.514 -18.290 -10.293 1.00 65.00 105 LEU A C 1
ATOM 806 O O . LEU A 1 105 ? 9.596 -18.866 -10.252 1.00 65.00 105 LEU A O 1
ATOM 810 N N . PHE A 1 106 ? 7.351 -18.930 -10.137 1.00 69.06 106 PHE A N 1
ATOM 811 C CA . PHE A 1 106 ? 7.213 -20.375 -9.995 1.00 69.06 106 PHE A CA 1
ATOM 812 C C . PHE A 1 106 ? 6.168 -20.873 -10.993 1.00 69.06 106 PHE A C 1
ATOM 814 O O . PHE A 1 106 ? 4.974 -20.605 -10.842 1.00 69.06 106 PHE A O 1
ATOM 821 N N . ALA A 1 107 ? 6.618 -21.574 -12.033 1.00 66.62 107 ALA A N 1
ATOM 822 C CA . ALA A 1 107 ? 5.729 -22.221 -12.987 1.00 66.62 107 ALA A CA 1
ATOM 823 C C . ALA A 1 107 ? 5.034 -23.407 -12.303 1.00 66.62 107 ALA A C 1
ATOM 825 O O . ALA A 1 107 ? 5.672 -24.401 -11.961 1.00 66.62 107 ALA A O 1
ATOM 826 N N . ILE A 1 108 ? 3.729 -23.277 -12.077 1.00 67.94 108 ILE A N 1
ATOM 827 C CA . ILE A 1 108 ? 2.913 -24.305 -11.428 1.00 67.94 108 ILE A CA 1
ATOM 828 C C . ILE A 1 108 ? 2.532 -25.352 -12.474 1.00 67.94 108 ILE A C 1
ATOM 830 O O . ILE A 1 108 ? 2.052 -24.992 -13.553 1.00 67.94 108 ILE A O 1
ATOM 834 N N . ARG A 1 109 ? 2.748 -26.641 -12.185 1.00 69.88 109 ARG A N 1
ATOM 835 C CA . ARG A 1 109 ? 2.409 -27.699 -13.144 1.00 69.88 109 ARG A CA 1
ATOM 836 C C . ARG A 1 109 ? 0.882 -27.822 -13.278 1.00 69.88 109 ARG A C 1
ATOM 838 O O . ARG A 1 109 ? 0.156 -27.651 -12.296 1.00 69.88 109 ARG A O 1
ATOM 845 N N . PRO A 1 110 ? 0.362 -28.121 -14.482 1.00 63.22 110 PRO A N 1
ATOM 846 C CA . PRO A 1 110 ? -1.069 -28.339 -14.669 1.00 63.22 110 PRO A CA 1
ATOM 847 C C . PRO A 1 110 ? -1.545 -29.547 -13.843 1.00 63.22 110 PRO A C 1
ATOM 849 O O . PRO A 1 110 ? -0.892 -30.589 -13.830 1.00 63.22 110 PRO A O 1
ATOM 852 N N . GLY A 1 111 ? -2.673 -29.398 -13.135 1.00 73.00 111 GLY A N 1
ATOM 853 C CA . GLY A 1 111 ? -3.233 -30.416 -12.235 1.00 73.00 111 GLY A CA 1
ATOM 854 C C . GLY A 1 111 ? -3.776 -29.827 -10.927 1.00 73.00 111 GLY A C 1
ATOM 855 O O . GLY A 1 111 ? -4.279 -28.703 -10.902 1.00 73.00 111 GLY A O 1
ATOM 856 N N . ALA A 1 112 ? -3.654 -30.572 -9.824 1.00 65.81 112 ALA A N 1
ATOM 857 C CA . ALA A 1 112 ? -4.122 -30.155 -8.495 1.00 65.81 112 ALA A CA 1
ATOM 858 C C . ALA A 1 112 ? -3.490 -28.835 -8.005 1.00 65.81 112 ALA A C 1
ATOM 860 O O . ALA A 1 112 ? -4.138 -28.050 -7.311 1.00 65.81 112 ALA A O 1
ATOM 861 N N . GLU A 1 113 ? -2.253 -28.546 -8.412 1.00 68.31 113 GLU A N 1
ATOM 862 C CA . GLU A 1 113 ? -1.548 -27.321 -8.025 1.00 68.31 113 GLU A CA 1
ATOM 863 C C . GLU A 1 113 ? -2.171 -26.059 -8.651 1.00 68.31 113 GLU A C 1
ATOM 865 O O . GLU A 1 113 ? -2.237 -25.013 -8.003 1.00 68.31 113 GLU A O 1
ATOM 870 N N . ALA A 1 114 ? -2.706 -26.151 -9.875 1.00 73.31 114 ALA A N 1
ATOM 871 C CA . ALA A 1 114 ? -3.387 -25.037 -10.539 1.00 73.31 114 ALA A CA 1
ATOM 872 C C . ALA A 1 114 ? -4.716 -24.684 -9.847 1.00 73.31 114 ALA A C 1
ATOM 874 O O . ALA A 1 114 ? -5.037 -23.505 -9.673 1.00 73.31 114 ALA A O 1
ATOM 875 N N . ALA A 1 115 ? -5.459 -25.698 -9.391 1.00 75.88 115 ALA A N 1
ATOM 876 C CA . ALA A 1 115 ? -6.670 -25.501 -8.598 1.00 75.88 115 ALA A CA 1
ATOM 877 C C . ALA A 1 115 ? -6.347 -24.860 -7.235 1.00 75.88 115 ALA A C 1
ATOM 879 O O . ALA A 1 115 ? -7.002 -23.897 -6.834 1.00 75.88 115 ALA A O 1
ATOM 880 N N . GLY A 1 116 ? -5.286 -25.324 -6.563 1.00 77.00 116 GLY A N 1
ATOM 881 C CA . GLY A 1 116 ? -4.796 -24.719 -5.321 1.00 77.00 116 GLY A CA 1
ATOM 882 C C . GLY A 1 116 ? -4.383 -23.254 -5.495 1.00 77.00 116 GLY A C 1
ATOM 883 O O . GLY A 1 116 ? -4.743 -22.404 -4.680 1.00 77.00 116 GLY A O 1
ATOM 884 N N . ALA A 1 117 ? -3.704 -22.926 -6.596 1.00 78.44 117 ALA A N 1
ATOM 885 C CA . ALA A 1 117 ? -3.319 -21.556 -6.923 1.00 78.44 117 ALA A CA 1
ATOM 886 C C . ALA A 1 117 ? -4.530 -20.646 -7.186 1.00 78.44 117 ALA A C 1
ATOM 888 O O . ALA A 1 117 ? -4.558 -19.504 -6.723 1.00 78.44 117 ALA A O 1
ATOM 889 N N . ALA A 1 118 ? -5.547 -21.147 -7.893 1.00 80.44 118 ALA A N 1
ATOM 890 C CA . ALA A 1 118 ? -6.782 -20.409 -8.144 1.00 80.44 118 ALA A CA 1
ATOM 891 C C . ALA A 1 118 ? -7.536 -20.106 -6.839 1.00 80.44 118 ALA A C 1
ATOM 893 O O . ALA A 1 118 ? -7.917 -18.959 -6.594 1.00 80.44 118 ALA A O 1
ATOM 894 N N . ILE A 1 119 ? -7.675 -21.105 -5.962 1.00 84.31 119 ILE A N 1
ATOM 895 C CA . ILE A 1 119 ? -8.294 -20.939 -4.640 1.00 84.31 119 ILE A CA 1
ATOM 896 C C . ILE A 1 119 ? -7.487 -19.949 -3.791 1.00 84.31 119 ILE A C 1
ATOM 898 O O . ILE A 1 119 ? -8.068 -19.059 -3.173 1.00 84.31 119 ILE A O 1
ATOM 902 N N . GLY A 1 120 ? -6.154 -20.042 -3.802 1.00 83.50 120 GLY A N 1
ATOM 903 C CA . GLY A 1 120 ? -5.276 -19.113 -3.088 1.00 83.50 120 GLY A CA 1
ATOM 904 C C . GLY A 1 120 ? -5.440 -17.661 -3.548 1.00 83.50 120 GLY A C 1
ATOM 905 O O . GLY A 1 120 ? -5.539 -16.756 -2.717 1.00 83.50 120 GLY A O 1
ATOM 906 N N . ARG A 1 121 ? -5.547 -17.422 -4.862 1.00 83.25 121 ARG A N 1
ATOM 907 C CA . ARG A 1 121 ? -5.811 -16.083 -5.423 1.00 83.25 121 ARG A CA 1
ATOM 908 C C . ARG A 1 121 ? -7.170 -15.541 -4.989 1.00 83.25 121 ARG A C 1
ATOM 910 O O . ARG A 1 121 ? -7.252 -14.391 -4.557 1.00 83.25 121 ARG A O 1
ATOM 917 N N . LEU A 1 122 ? -8.217 -16.365 -5.057 1.00 85.38 122 LEU A N 1
ATOM 918 C CA . LEU A 1 122 ? -9.559 -15.989 -4.607 1.00 85.38 122 LEU A CA 1
ATOM 919 C C . LEU A 1 122 ? -9.574 -15.656 -3.113 1.00 85.38 122 LEU A C 1
ATOM 921 O O . LEU A 1 122 ? -10.087 -14.609 -2.721 1.00 85.38 122 LEU A O 1
ATOM 925 N N . ALA A 1 123 ? -8.950 -16.497 -2.286 1.00 87.75 123 ALA A N 1
ATOM 926 C CA . ALA A 1 123 ? -8.835 -16.268 -0.851 1.00 87.75 123 ALA A CA 1
ATOM 927 C C . ALA A 1 123 ? -8.107 -14.950 -0.546 1.00 87.75 123 ALA A C 1
ATOM 929 O O . ALA A 1 123 ? -8.578 -14.170 0.281 1.00 87.75 123 ALA A O 1
ATOM 930 N N . MET A 1 124 ? -7.011 -14.650 -1.253 1.00 87.06 124 MET A N 1
ATOM 931 C CA . MET A 1 124 ? -6.304 -13.373 -1.115 1.00 87.06 124 MET A CA 1
ATOM 932 C C . MET A 1 124 ? -7.189 -12.180 -1.482 1.00 87.06 124 MET A C 1
ATOM 934 O O . MET A 1 124 ? -7.256 -11.219 -0.716 1.00 87.06 124 MET A O 1
ATOM 938 N N . CYS A 1 125 ? -7.923 -12.248 -2.595 1.00 88.19 125 CYS A N 1
ATOM 939 C CA . CYS A 1 125 ? -8.848 -11.184 -2.996 1.00 88.19 125 CYS A CA 1
ATOM 940 C C . CYS A 1 125 ? -9.925 -10.937 -1.926 1.00 88.19 125 CYS A C 1
ATOM 942 O O . CYS A 1 125 ? -10.170 -9.795 -1.534 1.00 88.19 125 CYS A O 1
ATOM 944 N N . VAL A 1 126 ? -10.519 -12.008 -1.390 1.00 90.81 126 VAL A N 1
ATOM 945 C CA . VAL A 1 126 ? -11.529 -11.922 -0.324 1.00 90.81 126 VAL A CA 1
ATOM 946 C C . VAL A 1 126 ? -10.937 -11.332 0.958 1.00 90.81 126 VAL A C 1
ATOM 948 O O . VAL A 1 126 ? -11.522 -10.415 1.538 1.00 90.81 126 VAL A O 1
ATOM 951 N N . LEU A 1 127 ? -9.764 -11.800 1.395 1.00 90.56 127 LEU A N 1
ATOM 952 C CA . LEU A 1 127 ? -9.097 -11.304 2.603 1.00 90.56 127 LEU A CA 1
ATOM 953 C C . LEU A 1 127 ? -8.765 -9.813 2.502 1.00 90.56 127 LEU A C 1
ATOM 955 O O . LEU A 1 127 ? -9.022 -9.065 3.449 1.00 90.56 127 LEU A O 1
ATOM 959 N N . PHE A 1 128 ? -8.251 -9.362 1.356 1.00 89.50 128 PHE A N 1
ATOM 960 C CA . PHE A 1 128 ? -7.958 -7.948 1.129 1.00 89.50 128 PHE A CA 1
ATOM 961 C C . PHE A 1 128 ? -9.226 -7.093 0.997 1.00 89.50 128 PHE A C 1
ATOM 963 O O . PHE A 1 128 ? -9.248 -5.964 1.492 1.00 89.50 128 PHE A O 1
ATOM 970 N N . GLY A 1 129 ? -10.311 -7.639 0.439 1.00 89.44 129 GLY A N 1
ATOM 971 C CA . GLY A 1 129 ? -11.630 -7.002 0.462 1.00 89.44 129 GLY A CA 1
ATOM 972 C C . GLY A 1 129 ? -12.153 -6.793 1.888 1.00 89.44 129 GLY A C 1
ATOM 973 O O . GLY A 1 129 ? -12.552 -5.685 2.257 1.00 89.44 129 GLY A O 1
ATOM 974 N N . ILE A 1 130 ? -12.071 -7.824 2.737 1.00 92.00 130 ILE A N 1
ATOM 975 C CA . ILE A 1 130 ? -12.451 -7.739 4.157 1.00 92.00 130 ILE A CA 1
ATOM 976 C C . ILE A 1 130 ? -11.551 -6.749 4.906 1.00 92.00 130 ILE A C 1
ATOM 978 O O . ILE A 1 130 ? -12.040 -5.982 5.740 1.00 92.00 130 ILE A O 1
ATOM 982 N N . TYR A 1 131 ? -10.247 -6.749 4.624 1.00 90.56 131 TYR A N 1
ATOM 983 C CA . TYR A 1 131 ? -9.289 -5.804 5.198 1.00 90.56 131 TYR A CA 1
ATOM 984 C C . TYR A 1 131 ? -9.679 -4.354 4.882 1.00 90.56 131 TYR A C 1
ATOM 986 O O . TYR A 1 131 ? -9.836 -3.559 5.813 1.00 90.56 131 TYR A O 1
ATOM 994 N N . ALA A 1 132 ? -9.929 -4.025 3.610 1.00 90.75 132 ALA A N 1
ATOM 995 C CA . ALA A 1 132 ? -10.358 -2.691 3.194 1.00 90.75 132 ALA A CA 1
ATOM 996 C C . ALA A 1 132 ? -11.679 -2.283 3.860 1.00 90.75 132 ALA A C 1
ATOM 998 O O . ALA A 1 132 ? -11.772 -1.208 4.459 1.00 90.75 132 ALA A O 1
ATOM 999 N N . PHE A 1 133 ? -12.672 -3.175 3.851 1.00 91.44 133 PHE A N 1
ATOM 1000 C CA . PHE A 1 133 ? -13.966 -2.939 4.485 1.00 91.44 133 PHE A CA 1
ATOM 1001 C C . PHE A 1 133 ? -13.836 -2.661 5.990 1.00 91.44 133 PHE A C 1
ATOM 1003 O O . PHE A 1 133 ? -14.377 -1.676 6.504 1.00 91.44 133 PHE A O 1
ATOM 1010 N N . LYS A 1 134 ? -13.073 -3.489 6.718 1.00 90.31 134 LYS A N 1
ATOM 1011 C CA . LYS A 1 134 ? -12.847 -3.303 8.158 1.00 90.31 134 LYS A CA 1
ATOM 1012 C C . LYS A 1 134 ? -12.017 -2.062 8.466 1.00 90.31 134 LYS A C 1
ATOM 1014 O O . LYS A 1 134 ? -12.219 -1.471 9.525 1.00 90.31 134 LYS A O 1
ATOM 1019 N N . MET A 1 135 ? -11.120 -1.649 7.577 1.00 89.94 135 MET A N 1
ATOM 1020 C CA . MET A 1 135 ? -10.356 -0.417 7.752 1.00 89.94 135 MET A CA 1
ATOM 1021 C C . MET A 1 135 ? -11.242 0.829 7.589 1.00 89.94 135 MET A C 1
ATOM 1023 O O . MET A 1 135 ? -11.165 1.754 8.400 1.00 89.94 135 MET A O 1
ATOM 1027 N N . LEU A 1 136 ? -12.149 0.810 6.606 1.00 88.50 136 LEU A N 1
ATOM 1028 C CA . LEU A 1 136 ? -13.103 1.887 6.329 1.00 88.50 136 LEU A CA 1
ATOM 1029 C C . LEU A 1 136 ? -14.178 2.015 7.418 1.00 88.50 136 LEU A C 1
ATOM 1031 O O . LEU A 1 136 ? -14.380 3.096 7.986 1.00 88.50 136 LEU A O 1
ATOM 1035 N N . LEU A 1 137 ? -14.875 0.917 7.724 1.00 89.44 137 LEU A N 1
ATOM 1036 C CA . LEU A 1 137 ? -16.094 0.931 8.541 1.00 89.44 137 LEU A CA 1
ATOM 1037 C C . LEU A 1 137 ? -15.900 0.407 9.968 1.00 89.44 137 LEU A C 1
ATOM 1039 O O . LEU A 1 137 ? -16.749 0.654 10.826 1.00 89.44 137 LEU A O 1
ATOM 1043 N N . GLY A 1 138 ? -14.783 -0.258 10.264 1.00 87.38 138 GLY A N 1
ATOM 1044 C CA . GLY A 1 138 ? -14.561 -0.918 11.546 1.00 87.38 138 GLY A CA 1
ATOM 1045 C C . GLY A 1 138 ? -14.579 0.038 12.739 1.00 87.38 138 GLY A C 1
ATOM 1046 O O . GLY A 1 138 ? -13.779 0.973 12.836 1.00 87.38 138 GLY A O 1
ATOM 1047 N N . ALA A 1 139 ? -15.448 -0.253 13.712 1.00 85.19 139 ALA A N 1
ATOM 1048 C CA . ALA A 1 139 ? -15.564 0.522 14.946 1.00 85.19 139 ALA A CA 1
ATOM 1049 C C . ALA A 1 139 ? -14.238 0.578 15.724 1.00 85.19 139 ALA A C 1
ATOM 1051 O O . ALA A 1 139 ? -13.835 1.645 16.171 1.00 85.19 139 ALA A O 1
ATOM 1052 N N . ARG A 1 140 ? -13.497 -0.539 15.802 1.00 84.94 140 ARG A N 1
ATOM 1053 C CA . ARG A 1 140 ? -12.202 -0.604 16.508 1.00 84.94 140 ARG A CA 1
ATOM 1054 C C . ARG A 1 140 ? -11.148 0.336 15.911 1.00 84.94 140 ARG A C 1
ATOM 1056 O O . ARG A 1 140 ? -10.427 0.991 16.656 1.00 84.94 140 ARG A O 1
ATOM 1063 N N . VAL A 1 141 ? -11.081 0.429 14.580 1.00 84.69 141 VAL A N 1
ATOM 1064 C CA . VAL A 1 141 ? -10.162 1.337 13.868 1.00 84.69 141 VAL A CA 1
ATOM 1065 C C . VAL A 1 141 ? -10.582 2.788 14.092 1.00 84.69 141 VAL A C 1
ATOM 1067 O O . VAL A 1 141 ? -9.752 3.639 14.405 1.00 84.69 141 VAL A O 1
ATOM 1070 N N . ARG A 1 142 ? -11.887 3.069 14.011 1.00 84.88 142 ARG A N 1
ATOM 1071 C CA . ARG A 1 142 ? -12.439 4.400 14.284 1.00 84.88 142 ARG A CA 1
ATOM 1072 C C . ARG A 1 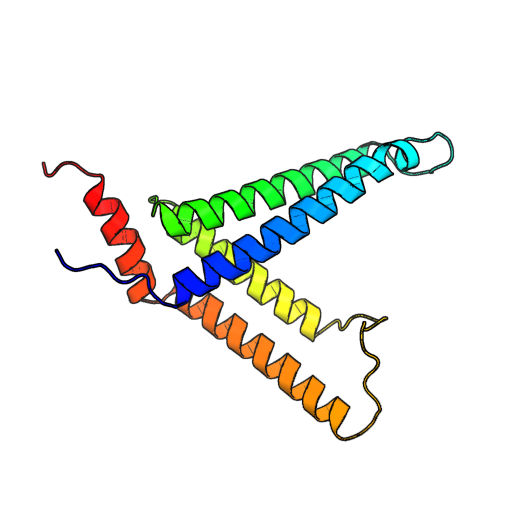142 ? -12.101 4.871 15.699 1.00 84.88 142 ARG A C 1
ATOM 1074 O O . ARG A 1 142 ? -11.621 5.990 15.857 1.00 84.88 142 ARG A O 1
ATOM 1081 N N . THR A 1 143 ? -12.317 4.027 16.705 1.00 85.81 143 THR A N 1
ATOM 1082 C CA . THR A 1 143 ? -11.999 4.345 18.102 1.00 85.81 143 THR A CA 1
ATOM 1083 C C . THR A 1 143 ? -10.500 4.562 18.285 1.00 85.81 143 THR A C 1
ATOM 1085 O O . THR A 1 143 ? -10.110 5.546 18.900 1.00 85.81 143 THR A O 1
ATOM 1088 N N . TYR A 1 144 ? -9.656 3.724 17.674 1.00 84.75 144 TYR A N 1
ATOM 1089 C CA . TYR A 1 144 ? -8.199 3.850 17.753 1.00 84.75 144 TYR A CA 1
ATOM 1090 C C . TYR A 1 144 ? -7.679 5.231 17.318 1.00 84.75 144 TYR A C 1
ATOM 1092 O O . TYR A 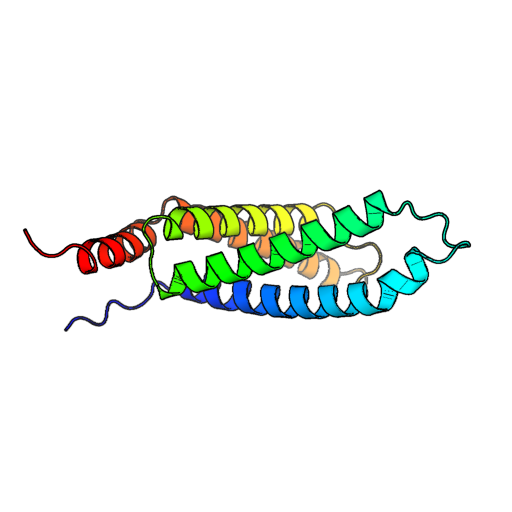1 144 ? -6.886 5.845 18.038 1.00 84.75 144 TYR A O 1
ATOM 1100 N N . PHE A 1 145 ? -8.142 5.731 16.167 1.00 84.12 145 PHE A N 1
ATOM 1101 C CA . PHE A 1 145 ? -7.746 7.051 15.667 1.00 84.12 145 PHE A CA 1
ATOM 1102 C C . PHE A 1 145 ? -8.385 8.197 16.467 1.00 84.12 145 PHE A C 1
ATOM 1104 O O . PHE A 1 145 ? -7.697 9.174 16.754 1.00 84.12 145 PHE A O 1
ATOM 1111 N N . LYS A 1 146 ? -9.642 8.055 16.917 1.00 84.25 146 LYS A N 1
ATOM 1112 C CA . LYS A 1 146 ? -10.301 9.047 17.789 1.00 84.25 146 LYS A CA 1
ATOM 1113 C C . LYS A 1 146 ? -9.575 9.231 19.125 1.00 84.25 146 LYS A C 1
ATOM 1115 O O . LYS A 1 146 ? -9.373 10.359 19.552 1.00 84.25 146 LYS A O 1
ATOM 1120 N N . THR A 1 147 ? -9.123 8.151 19.766 1.00 78.75 147 THR A N 1
ATOM 1121 C CA . THR A 1 147 ? -8.362 8.240 21.026 1.00 78.75 147 THR A CA 1
ATOM 1122 C C . THR A 1 147 ? -7.044 9.000 20.851 1.00 78.75 147 THR A C 1
ATOM 1124 O O . THR A 1 147 ? -6.637 9.733 21.747 1.00 78.75 147 THR A O 1
ATOM 1127 N N . GLY A 1 148 ? -6.379 8.849 19.701 1.00 68.50 148 GLY A N 1
ATOM 1128 C CA . GLY A 1 148 ? -5.158 9.600 19.389 1.00 68.50 148 GLY A CA 1
ATOM 1129 C C . GLY A 1 148 ? -5.397 11.099 19.200 1.00 68.50 148 GLY A C 1
ATOM 1130 O O . GLY A 1 148 ? -4.556 11.907 19.580 1.00 68.50 148 GLY A O 1
ATOM 1131 N N . GLU A 1 149 ? -6.556 11.470 18.660 1.00 65.88 149 GLU A N 1
ATOM 1132 C CA . GLU A 1 149 ? -6.969 12.863 18.501 1.00 65.88 149 GLU A CA 1
ATOM 1133 C C . GLU A 1 149 ? -7.333 13.514 19.843 1.00 65.88 149 GLU A C 1
ATOM 1135 O O . GLU A 1 149 ? -6.848 14.604 20.146 1.00 65.88 149 GLU A O 1
ATOM 1140 N N . SER A 1 150 ? -8.119 12.828 20.679 1.00 61.56 150 SER A N 1
ATOM 1141 C CA . SER A 1 150 ? -8.516 13.331 22.001 1.00 61.56 150 SER A CA 1
ATOM 1142 C C . SER A 1 150 ? -7.336 13.515 22.958 1.00 61.56 150 SER A C 1
ATOM 1144 O O . SER A 1 150 ? -7.390 14.383 23.818 1.00 61.56 150 SER A O 1
ATOM 1146 N N . ALA A 1 151 ? -6.260 12.735 22.810 1.00 61.59 151 ALA A N 1
ATOM 1147 C CA . ALA A 1 151 ? -5.054 12.876 23.628 1.00 61.59 151 ALA A CA 1
ATOM 1148 C C . ALA A 1 151 ? -4.207 14.119 23.288 1.00 61.59 151 ALA A C 1
ATOM 1150 O O . ALA A 1 151 ? -3.352 14.496 24.082 1.00 61.59 151 ALA A O 1
ATOM 1151 N N . ARG A 1 152 ? -4.408 14.744 22.116 1.00 60.12 152 ARG A N 1
ATOM 1152 C CA . ARG A 1 152 ? -3.652 15.938 21.687 1.00 60.12 152 ARG A CA 1
ATOM 1153 C C . ARG A 1 152 ? -4.353 17.259 21.982 1.00 60.12 152 ARG A C 1
ATOM 1155 O O . ARG A 1 152 ? -3.716 18.302 21.881 1.00 60.12 152 ARG A O 1
ATOM 1162 N N . LEU A 1 153 ? -5.647 17.234 22.287 1.00 58.69 153 LEU A N 1
ATOM 1163 C CA . LEU A 1 153 ? -6.372 18.431 22.697 1.00 58.69 153 LEU A CA 1
ATOM 1164 C C . LEU A 1 153 ? -6.172 18.614 24.209 1.00 58.69 153 LEU A C 1
ATOM 1166 O O . LEU A 1 153 ? -6.493 17.684 24.955 1.00 58.69 153 LEU A O 1
ATOM 1170 N N . PRO A 1 154 ? -5.637 19.758 24.685 1.00 51.38 154 PRO A N 1
ATOM 1171 C CA . PRO A 1 154 ? -5.683 20.057 26.109 1.00 51.38 154 PRO A CA 1
ATOM 1172 C C . PRO A 1 154 ? -7.152 20.035 26.536 1.00 51.38 154 PRO A C 1
ATOM 1174 O O . PRO A 1 154 ? -8.016 20.536 25.813 1.00 51.38 154 PRO A O 1
ATOM 1177 N N . ARG A 1 155 ? -7.442 19.382 27.668 1.00 56.41 155 ARG A N 1
ATOM 1178 C CA . ARG A 1 155 ? -8.776 19.438 28.272 1.00 56.41 155 ARG A CA 1
ATOM 1179 C C . ARG A 1 155 ? -9.049 20.910 28.577 1.00 56.41 155 ARG A C 1
ATOM 1181 O O . ARG A 1 155 ? -8.377 21.464 29.443 1.00 56.41 155 ARG A O 1
ATOM 1188 N N . ALA A 1 156 ? -9.924 21.519 27.783 1.00 49.06 156 ALA A N 1
ATOM 1189 C CA . ALA A 1 156 ? -10.511 22.817 28.077 1.00 49.06 156 ALA A CA 1
ATOM 1190 C C . ALA A 1 156 ? -11.499 22.671 29.236 1.00 49.06 156 ALA A C 1
ATOM 1192 O O . ALA A 1 156 ? -12.130 21.587 29.320 1.00 49.06 156 ALA A O 1
#